Protein AF-A0A4Q8KC47-F1 (afdb_monomer)

pLDDT: mean 70.45, std 14.75, range [42.47, 87.06]

Sequence (67 aa):
MKIAIVMTLL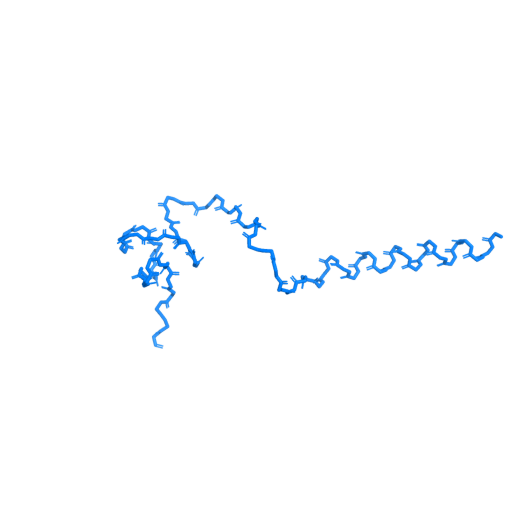LVAFSAVALAEKPIEGAALDFIVPRGD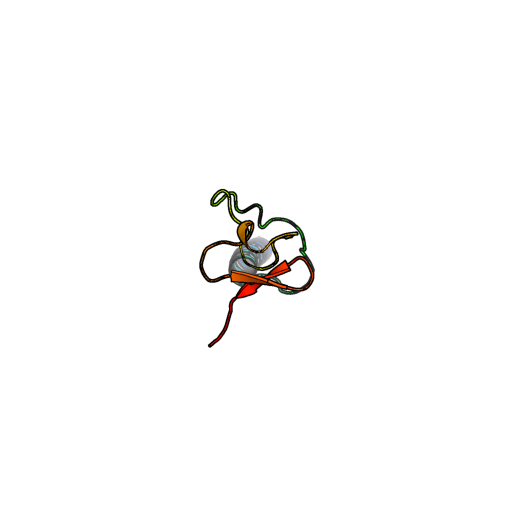CGWIFSGCTAHSQCCEGWFCVRSLCRYRLK

Mean predicted aligned error: 15.94 Å

Radius of gyration: 20.6 Å; Cα contacts (8 Å, |Δi|>4): 61; chains: 1; bounding box: 39×30×55 Å

Organism: NCBI:txid1358901

Nearest PDB structures (foldseek):
  2a2v-assembly1_A  TM=7.879E-01  e=1.781E-01  Chilobrachys guangxiensis
  1h9h-assembly1_I  TM=7.581E-01  e=1.339E+00  Ecballium elaterium
  1w7z-assembly3_H  TM=7.272E-01  e=9.456E-01  Ecballium elaterium
  5o57-assembly1_A  TM=4.694E-01  e=7.159E-01  Homo sapiens

Secondary structure (DSSP, 8-state):
-HHHHHHHHHHHHHHHHHHHS---S---S------SSSB-TT-B-SSGGGBPTTEEEETTEEEE---

Solvent-accessible surface area (backbone atoms only — not comparable to full-atom values): 4226 Å² total; per-residue (Å²): 114,73,67,62,54,52,52,53,53,51,51,56,53,54,56,58,49,60,71,73,50,76,82,78,87,80,76,94,68,81,82,85,68,92,64,72,102,35,32,51,81,71,26,75,30,93,45,47,85,42,21,36,95,73,27,42,50,51,93,49,19,15,38,74,69,82,127

Foldseek 3Di:
DVVVVVVVVVVVVVVVVCVVDDDPDDPPDDPPDPDDQADDFQPFAPAQVNHPPQWGQDPRGTHGDDD

Structure (mmCIF, N/CA/C/O backbone):
data_AF-A0A4Q8KC47-F1
#
_entry.id   AF-A0A4Q8KC47-F1
#
loop_
_atom_site.group_PDB
_atom_site.id
_atom_site.type_symbol
_atom_site.label_atom_id
_atom_site.label_alt_id
_atom_site.label_comp_id
_atom_site.label_asym_id
_atom_site.label_entity_id
_atom_site.label_seq_id
_atom_site.pdbx_PDB_ins_code
_atom_site.Cartn_x
_atom_site.Cartn_y
_atom_site.Cartn_z
_atom_site.occupancy
_atom_site.B_iso_or_equiv
_atom_site.auth_seq_id
_atom_site.auth_comp_id
_atom_site.auth_asym_id
_atom_site.auth_atom_id
_atom_site.pdbx_PDB_model_num
ATOM 1 N N . MET A 1 1 ? -25.141 12.111 38.914 1.00 59.94 1 MET A N 1
ATOM 2 C CA . MET A 1 1 ? -23.923 11.263 38.956 1.00 59.94 1 MET A CA 1
ATOM 3 C C . MET A 1 1 ? -24.077 9.959 38.171 1.00 59.94 1 MET A C 1
ATOM 5 O O . MET A 1 1 ? -23.215 9.667 37.359 1.00 59.94 1 MET A O 1
ATOM 9 N N . LYS A 1 2 ? -25.178 9.207 38.329 1.00 68.94 2 LYS A N 1
ATOM 10 C CA . LYS A 1 2 ? -25.367 7.904 37.658 1.00 68.94 2 LYS A CA 1
ATOM 11 C C . LYS A 1 2 ? -25.386 7.961 36.118 1.00 68.94 2 LYS A C 1
ATOM 13 O O . LYS A 1 2 ? -24.806 7.095 35.484 1.00 68.94 2 LYS A O 1
ATOM 18 N N . ILE A 1 3 ? -25.969 9.009 35.526 1.00 79.00 3 ILE A N 1
ATOM 19 C CA . ILE A 1 3 ? -26.062 9.164 34.059 1.00 79.00 3 ILE A CA 1
ATOM 20 C C . ILE A 1 3 ? -24.696 9.440 33.411 1.00 79.00 3 ILE A C 1
ATOM 22 O O . ILE A 1 3 ? -24.409 8.912 32.345 1.00 79.00 3 ILE A O 1
ATOM 26 N N . ALA A 1 4 ? -23.824 10.205 34.077 1.00 80.69 4 ALA A N 1
ATOM 27 C CA . ALA A 1 4 ? -22.489 10.514 33.561 1.00 80.69 4 ALA A CA 1
ATOM 28 C C . ALA A 1 4 ? -21.624 9.251 33.416 1.00 80.69 4 ALA A C 1
ATOM 30 O O . ALA A 1 4 ? -20.929 9.098 32.421 1.00 80.69 4 ALA A O 1
ATOM 31 N N . ILE A 1 5 ? -21.739 8.322 34.371 1.00 83.44 5 ILE A N 1
ATOM 32 C CA . ILE A 1 5 ? -21.029 7.035 34.352 1.00 83.44 5 ILE A CA 1
ATOM 33 C C . ILE A 1 5 ? -21.534 6.146 33.206 1.00 83.44 5 ILE A C 1
ATOM 35 O O . ILE A 1 5 ? -20.752 5.467 32.551 1.00 83.44 5 ILE A O 1
ATOM 39 N N . VAL A 1 6 ? -22.842 6.159 32.931 1.00 86.00 6 VAL A N 1
ATOM 40 C CA . VAL A 1 6 ? -23.418 5.395 31.813 1.00 86.00 6 VAL A CA 1
ATOM 41 C C . VAL A 1 6 ? -22.916 5.936 30.472 1.00 86.00 6 VAL A C 1
ATOM 43 O O . VAL A 1 6 ? -22.527 5.153 29.611 1.00 86.00 6 VAL A O 1
ATOM 46 N N . MET A 1 7 ? -22.852 7.261 30.310 1.00 82.75 7 MET A N 1
ATOM 47 C CA . MET A 1 7 ? -22.365 7.884 29.073 1.00 82.75 7 MET A CA 1
ATOM 48 C C . MET A 1 7 ? -20.877 7.617 28.825 1.00 82.75 7 MET A C 1
ATOM 50 O O . MET A 1 7 ? -20.493 7.329 27.693 1.00 82.75 7 MET A O 1
ATOM 54 N N . THR A 1 8 ? -20.035 7.654 29.863 1.00 84.69 8 THR A N 1
ATOM 55 C CA . THR A 1 8 ? -18.609 7.327 29.714 1.00 84.69 8 THR A CA 1
ATOM 56 C C . THR A 1 8 ? -18.388 5.852 29.388 1.00 84.69 8 THR A C 1
ATOM 58 O O . THR A 1 8 ? -17.570 5.548 28.524 1.00 84.69 8 THR A O 1
ATOM 61 N N . LEU A 1 9 ? -19.143 4.936 30.005 1.00 82.56 9 LEU A N 1
ATOM 62 C CA . LEU A 1 9 ? -19.079 3.503 29.688 1.00 82.56 9 LEU A CA 1
ATOM 63 C C . LEU A 1 9 ? -19.513 3.206 28.248 1.00 82.56 9 LEU A C 1
ATOM 65 O O . LEU A 1 9 ? -18.863 2.412 27.570 1.00 82.56 9 LEU A O 1
ATOM 69 N N . LEU A 1 10 ? -20.570 3.868 27.767 1.00 82.12 10 LEU A N 1
ATOM 70 C CA . LEU A 1 10 ? -21.007 3.754 26.376 1.00 82.12 10 LEU A CA 1
ATOM 71 C C . LEU A 1 10 ? -19.904 4.231 25.420 1.00 82.12 10 LEU A C 1
ATOM 73 O O . LEU A 1 10 ? -19.529 3.488 24.519 1.00 82.12 10 LEU A O 1
ATOM 77 N N . LEU A 1 11 ? -19.324 5.415 25.644 1.00 77.62 11 LEU A N 1
ATOM 78 C CA . LEU A 1 11 ? -18.249 5.956 24.799 1.00 77.62 11 LEU A CA 1
ATOM 79 C C . LEU A 1 11 ? -17.005 5.054 24.751 1.00 77.62 11 LEU A C 1
ATOM 81 O O . LEU A 1 11 ? -16.442 4.852 23.674 1.00 77.62 11 LEU A O 1
ATOM 85 N N . VAL A 1 12 ? -16.590 4.480 25.887 1.00 79.44 12 VAL A N 1
ATOM 86 C CA . VAL A 1 12 ? -15.468 3.524 25.944 1.00 79.44 12 VAL A CA 1
ATOM 87 C C . VAL A 1 12 ? -15.775 2.264 25.131 1.00 79.44 12 VAL A C 1
ATOM 89 O O . VAL A 1 12 ? -14.915 1.801 24.382 1.00 79.44 12 VAL A O 1
ATOM 92 N N . ALA A 1 13 ? -17.001 1.740 25.218 1.00 75.00 13 ALA A N 1
ATOM 93 C CA . ALA A 1 13 ? -17.414 0.580 24.436 1.00 75.00 13 ALA A CA 1
ATOM 94 C C . ALA A 1 13 ? -17.440 0.888 22.928 1.00 75.00 13 ALA A C 1
ATOM 96 O O . ALA A 1 13 ? -16.835 0.151 22.157 1.00 75.00 13 ALA A O 1
ATOM 97 N N . PHE A 1 14 ? -18.053 2.000 22.505 1.00 67.75 14 PHE A N 1
ATOM 98 C CA . PHE A 1 14 ? -18.118 2.396 21.089 1.00 67.75 14 PHE A CA 1
ATOM 99 C C . PHE A 1 14 ? -16.735 2.664 20.476 1.00 67.75 14 PHE A C 1
ATOM 101 O O . PHE A 1 14 ? -16.499 2.312 19.322 1.00 67.75 14 PHE A O 1
ATOM 108 N N . SER A 1 15 ? -15.797 3.219 21.251 1.00 62.56 15 SER A N 1
ATOM 109 C CA . SER A 1 15 ? -14.425 3.473 20.781 1.00 62.56 15 SER A CA 1
ATOM 110 C C . SER A 1 15 ? -13.655 2.179 20.494 1.00 62.56 15 SER A C 1
ATOM 112 O O . SER A 1 15 ? -12.828 2.145 19.587 1.00 62.56 15 SER A O 1
ATOM 114 N N . ALA A 1 16 ? -13.933 1.104 21.239 1.00 59.81 16 ALA A N 1
ATOM 115 C CA . ALA A 1 16 ? -13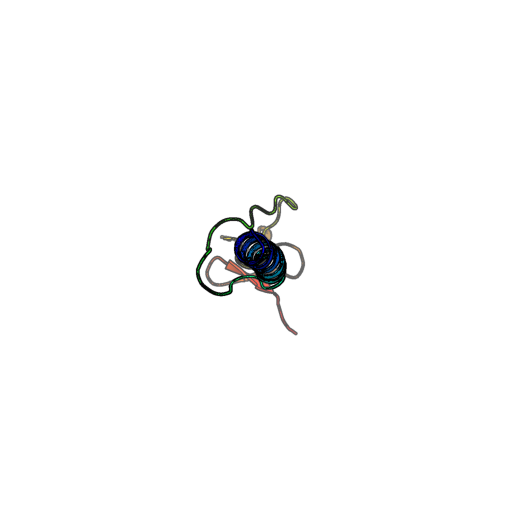.328 -0.203 20.994 1.00 59.81 16 ALA A CA 1
ATOM 116 C C . ALA A 1 16 ? -13.888 -0.880 19.732 1.00 59.81 16 ALA A C 1
ATOM 118 O O . ALA A 1 16 ? -13.143 -1.562 19.029 1.00 59.81 16 ALA A O 1
ATOM 119 N N . VAL A 1 17 ? -15.174 -0.672 19.421 1.00 58.88 17 VAL A N 1
ATOM 120 C CA . VAL A 1 17 ? -15.795 -1.215 18.202 1.00 58.88 17 VAL A CA 1
ATOM 121 C C . VAL A 1 17 ? -15.219 -0.510 16.965 1.00 58.88 17 VAL A C 1
ATOM 123 O O . VAL A 1 17 ? -14.713 -1.192 16.082 1.00 58.88 17 VAL A O 1
ATOM 126 N N . ALA A 1 18 ? -15.098 0.824 16.976 1.00 57.00 18 ALA A N 1
ATOM 127 C CA . ALA A 1 18 ? -14.552 1.604 15.854 1.00 57.00 18 ALA A CA 1
ATOM 128 C C . ALA A 1 18 ? -13.087 1.282 15.465 1.00 57.00 18 ALA A C 1
ATOM 130 O O . ALA A 1 18 ? -12.663 1.583 14.352 1.00 57.00 18 ALA A O 1
ATOM 131 N N . LEU A 1 19 ? -12.291 0.681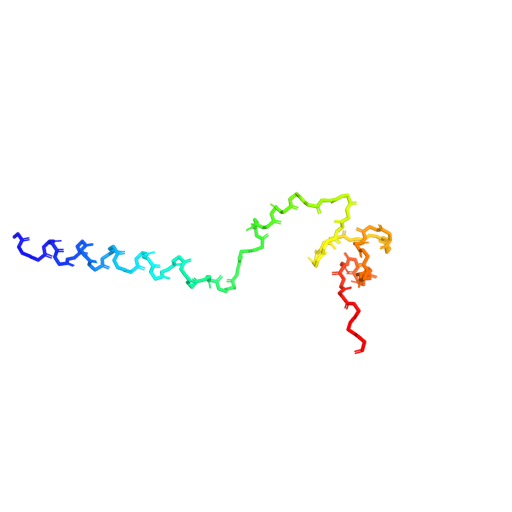 16.361 1.00 52.53 19 LEU A N 1
ATOM 132 C CA . LEU A 1 19 ? -10.916 0.242 16.066 1.00 52.53 19 LEU A CA 1
ATOM 133 C C . LEU A 1 19 ? -10.846 -1.160 15.434 1.00 52.53 19 LEU A C 1
ATOM 135 O O . LEU A 1 19 ? -9.842 -1.492 14.798 1.00 52.53 19 LEU A O 1
ATOM 139 N N . ALA A 1 20 ? -11.882 -1.986 15.602 1.00 53.22 20 ALA A N 1
ATOM 140 C CA . ALA A 1 20 ? -11.942 -3.339 15.045 1.00 53.22 20 ALA A CA 1
ATOM 141 C C . ALA A 1 20 ? -12.579 -3.370 13.644 1.00 53.22 20 ALA A C 1
ATOM 143 O O . ALA A 1 20 ? -12.195 -4.180 12.797 1.00 53.22 20 ALA A O 1
ATOM 144 N N . GLU A 1 21 ? -13.503 -2.455 13.373 1.00 48.72 21 GLU A N 1
ATOM 145 C CA . GLU A 1 21 ? -14.086 -2.213 12.054 1.00 48.72 21 GLU A CA 1
ATOM 146 C C . GLU A 1 21 ? -13.293 -1.105 11.359 1.00 48.72 21 GLU A C 1
ATOM 148 O O . GLU A 1 21 ? -13.547 0.083 11.515 1.00 48.72 21 GLU A O 1
ATOM 153 N N . LYS A 1 22 ? -12.290 -1.514 10.576 1.00 50.31 22 LYS A N 1
ATOM 154 C CA . LYS A 1 22 ? -11.675 -0.663 9.551 1.00 50.31 22 LYS A CA 1
ATOM 155 C C . LYS A 1 22 ? -12.779 0.113 8.806 1.00 50.31 22 LYS A C 1
ATOM 157 O O . LYS A 1 22 ? -13.606 -0.547 8.171 1.00 50.31 22 LYS A O 1
ATOM 162 N N . PRO A 1 23 ? -12.784 1.458 8.799 1.00 45.56 23 PRO A N 1
ATOM 163 C CA . PRO A 1 23 ? -13.648 2.194 7.897 1.00 45.56 23 PRO A CA 1
ATOM 164 C C . PRO A 1 23 ? -13.146 1.952 6.474 1.00 45.56 23 PRO A C 1
ATOM 166 O O . PRO A 1 23 ? -12.025 2.307 6.100 1.00 45.56 23 PRO A O 1
ATOM 169 N N . ILE A 1 24 ? -13.977 1.267 5.700 1.00 57.81 24 ILE A N 1
ATOM 170 C CA . ILE A 1 24 ? -13.867 1.200 4.253 1.00 57.81 24 ILE A CA 1
ATOM 171 C C . ILE A 1 24 ? -14.185 2.613 3.729 1.00 57.81 24 ILE A C 1
ATOM 173 O O . ILE A 1 24 ? -15.033 3.310 4.278 1.00 57.81 24 ILE A O 1
ATOM 177 N N . GLU A 1 25 ? -13.512 2.974 2.635 1.00 45.91 25 GLU A N 1
ATOM 178 C CA . GLU A 1 25 ? -13.874 4.056 1.705 1.00 45.91 25 GLU A CA 1
ATOM 179 C C . GLU A 1 25 ? -13.382 5.464 2.090 1.00 45.91 25 GLU A C 1
ATOM 181 O O . GLU A 1 25 ? -14.140 6.331 2.505 1.00 45.91 25 GLU A O 1
ATOM 186 N N . GLY A 1 26 ? -12.086 5.733 1.864 1.00 48.00 26 GLY A N 1
ATOM 187 C CA . GLY A 1 26 ? -11.638 7.116 1.629 1.00 48.00 26 GLY A CA 1
ATOM 188 C C . GLY A 1 26 ? -10.203 7.480 2.003 1.00 48.00 26 GLY A C 1
ATOM 189 O O . GLY A 1 26 ? -9.717 8.512 1.552 1.00 48.00 26 GLY A O 1
ATOM 190 N N . ALA A 1 27 ? -9.488 6.665 2.779 1.00 42.47 27 ALA A N 1
ATOM 191 C CA . ALA A 1 27 ? -8.105 6.969 3.146 1.00 42.47 27 ALA A CA 1
ATOM 192 C C . ALA A 1 27 ? -7.118 6.334 2.154 1.00 42.47 27 ALA A C 1
ATOM 194 O O . A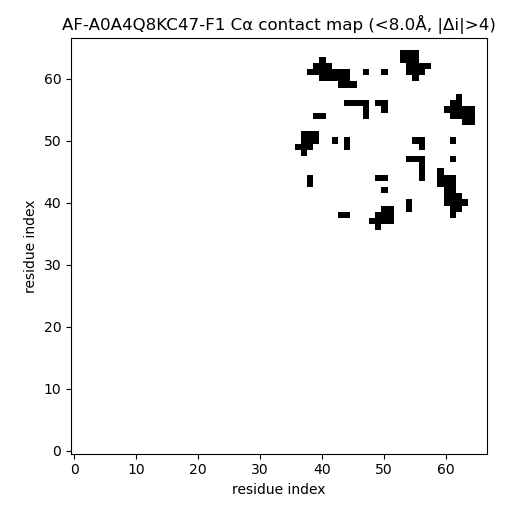LA A 1 27 ? -6.563 5.264 2.384 1.00 42.47 27 ALA A O 1
ATOM 195 N N . ALA A 1 28 ? -6.859 7.040 1.055 1.00 50.75 28 ALA A N 1
ATOM 196 C CA . ALA A 1 28 ? -5.679 6.855 0.207 1.00 50.75 28 ALA A CA 1
ATOM 197 C C . ALA A 1 28 ? -4.368 7.304 0.902 1.00 50.75 28 ALA A C 1
ATOM 199 O O . ALA A 1 28 ? -3.425 7.732 0.241 1.00 50.75 28 ALA A O 1
ATOM 200 N N . LEU A 1 29 ? -4.300 7.260 2.232 1.00 48.50 29 LEU A N 1
ATOM 201 C CA . LEU A 1 29 ? -3.196 7.784 3.023 1.00 48.50 29 LEU A CA 1
ATOM 202 C C . LEU A 1 29 ? -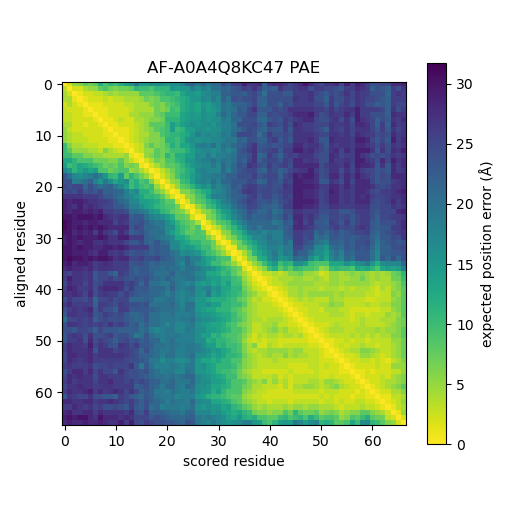2.886 6.775 4.129 1.00 48.50 29 LEU A C 1
ATOM 204 O O . LEU A 1 29 ? -3.747 6.460 4.941 1.00 48.50 29 LEU A O 1
ATOM 208 N N . ASP A 1 30 ? -1.642 6.307 4.146 1.00 45.03 30 ASP A N 1
ATOM 209 C CA . ASP A 1 30 ? -1.014 5.563 5.242 1.00 45.03 30 ASP A CA 1
ATOM 210 C C . ASP A 1 30 ? -1.110 4.026 5.272 1.00 45.03 30 ASP A C 1
ATOM 212 O O . ASP A 1 30 ? -1.255 3.391 6.312 1.00 45.03 30 ASP A O 1
ATOM 216 N N . PHE A 1 31 ? -0.844 3.384 4.132 1.00 43.84 31 PHE A N 1
ATOM 217 C CA . PHE A 1 31 ? 0.028 2.204 4.189 1.00 43.84 31 PHE A CA 1
ATOM 218 C C . PHE A 1 31 ? 1.389 2.584 3.616 1.00 43.84 31 PHE A C 1
ATOM 220 O O . PHE A 1 31 ? 1.819 2.083 2.577 1.00 43.84 31 PHE A O 1
ATOM 227 N N . ILE A 1 32 ? 2.079 3.495 4.313 1.00 52.03 32 ILE A N 1
ATOM 228 C CA . ILE A 1 32 ? 3.540 3.506 4.299 1.00 52.03 32 ILE A CA 1
ATOM 229 C C . ILE A 1 32 ? 3.941 2.170 4.921 1.00 52.03 32 ILE A C 1
ATOM 231 O O . ILE A 1 32 ? 4.125 2.038 6.128 1.00 52.03 32 ILE A O 1
ATOM 235 N N . VAL A 1 33 ? 3.998 1.137 4.088 1.00 47.75 33 VAL A N 1
ATOM 236 C CA . VAL A 1 33 ? 4.717 -0.077 4.416 1.00 47.75 33 VAL A CA 1
ATOM 237 C C . VAL A 1 33 ? 6.113 0.049 3.839 1.00 47.75 33 VAL A C 1
ATOM 239 O O . VAL A 1 33 ? 6.284 -0.024 2.625 1.00 47.75 33 VAL A O 1
ATOM 242 N N . PRO A 1 34 ? 7.130 0.232 4.695 1.00 55.41 34 PRO A N 1
ATOM 243 C CA . PRO A 1 34 ? 8.508 0.112 4.278 1.00 55.41 34 PRO A CA 1
ATOM 244 C C . PRO A 1 34 ? 8.831 -1.380 4.314 1.00 55.41 34 PRO A C 1
ATOM 246 O O . PRO A 1 34 ? 9.244 -1.900 5.348 1.00 55.41 34 PRO A O 1
ATOM 249 N N . ARG A 1 35 ? 8.555 -2.128 3.243 1.00 51.50 35 ARG A N 1
ATOM 250 C CA . ARG A 1 35 ? 8.928 -3.551 3.199 1.00 51.50 35 ARG A CA 1
ATOM 251 C C . ARG A 1 35 ? 9.499 -3.925 1.837 1.00 51.50 35 ARG A C 1
ATOM 253 O O . ARG A 1 35 ? 8.756 -4.311 0.948 1.00 51.50 35 ARG A O 1
ATOM 260 N N . GLY A 1 36 ? 10.828 -3.862 1.746 1.00 54.19 36 GLY A N 1
ATOM 261 C CA . GLY A 1 36 ? 11.636 -4.387 0.643 1.00 54.19 36 GLY A CA 1
ATOM 262 C C . GLY A 1 36 ? 11.762 -3.424 -0.534 1.00 54.19 36 GLY A C 1
ATOM 263 O O . GLY A 1 36 ? 10.839 -2.673 -0.821 1.00 54.19 36 GLY A O 1
ATOM 264 N N . ASP A 1 37 ? 12.893 -3.466 -1.234 1.00 69.56 37 ASP A N 1
ATOM 265 C CA . ASP A 1 37 ? 13.205 -2.675 -2.438 1.00 69.56 37 ASP A CA 1
ATOM 266 C C . ASP A 1 37 ? 12.259 -2.926 -3.642 1.00 69.56 37 ASP A C 1
ATOM 268 O O . ASP A 1 37 ? 12.558 -2.535 -4.770 1.00 69.56 37 ASP A O 1
ATOM 272 N N . CYS A 1 38 ? 11.116 -3.587 -3.428 1.00 76.00 38 CYS A N 1
ATOM 273 C CA . CYS A 1 38 ? 10.124 -3.933 -4.435 1.00 76.00 38 CYS A CA 1
ATOM 274 C C . CYS A 1 38 ? 8.701 -3.532 -4.000 1.00 76.00 38 CYS A C 1
ATOM 276 O O . CYS A 1 38 ? 8.333 -3.561 -2.827 1.00 76.00 38 CYS A O 1
ATOM 278 N N . GLY A 1 39 ? 7.889 -3.137 -4.977 1.00 78.94 39 GLY A N 1
ATOM 279 C CA . GLY A 1 39 ? 6.507 -2.706 -4.828 1.00 78.94 39 GLY A CA 1
ATOM 280 C C . GLY A 1 39 ? 5.527 -3.868 -4.664 1.00 78.94 39 GLY A C 1
ATOM 281 O O . GLY A 1 39 ? 5.639 -4.912 -5.314 1.00 78.94 39 GLY A O 1
ATOM 282 N N . TRP A 1 40 ? 4.528 -3.642 -3.816 1.00 76.69 40 TRP A N 1
ATOM 283 C CA . TRP A 1 40 ? 3.421 -4.550 -3.517 1.00 76.69 40 TRP A CA 1
ATOM 284 C C . TRP A 1 40 ? 2.157 -4.112 -4.269 1.00 76.69 40 TRP A C 1
ATOM 286 O O . TRP A 1 40 ? 2.218 -3.333 -5.215 1.00 76.69 40 TRP A O 1
ATOM 296 N N . ILE A 1 41 ? 0.983 -4.608 -3.875 1.00 79.25 41 ILE A N 1
ATOM 297 C CA . ILE A 1 41 ? -0.286 -4.254 -4.519 1.00 79.25 41 ILE A CA 1
ATOM 298 C C . ILE A 1 41 ? -0.503 -2.734 -4.568 1.00 79.25 41 ILE A C 1
ATOM 300 O O . ILE A 1 41 ? -0.310 -2.037 -3.576 1.00 79.25 41 ILE A O 1
ATOM 304 N N . PHE A 1 42 ? -0.904 -2.226 -5.735 1.00 76.25 42 PHE A N 1
ATOM 305 C CA . PHE A 1 42 ? -1.095 -0.792 -5.999 1.00 76.25 42 PHE A CA 1
ATOM 306 C C . PHE A 1 42 ? 0.155 0.088 -5.843 1.00 76.25 42 PHE A C 1
ATOM 308 O O . PHE A 1 42 ? 0.047 1.309 -5.952 1.00 76.25 42 PHE A O 1
ATOM 315 N N . SER A 1 43 ? 1.346 -0.487 -5.660 1.00 80.88 43 SER A N 1
ATOM 316 C CA . SER A 1 43 ? 2.578 0.284 -5.800 1.00 80.88 43 SER A CA 1
ATOM 317 C C . SER A 1 43 ? 2.726 0.760 -7.243 1.00 80.88 43 SER A C 1
ATOM 319 O O . SER A 1 43 ? 2.501 -0.004 -8.188 1.00 80.88 43 SER A O 1
ATOM 321 N N . GLY A 1 44 ? 3.090 2.033 -7.398 1.00 81.56 44 GLY A N 1
ATOM 322 C CA . GLY A 1 44 ? 3.405 2.616 -8.695 1.00 81.56 44 GLY A CA 1
ATOM 323 C C . GLY A 1 44 ? 4.610 1.914 -9.310 1.00 81.56 44 GLY A C 1
ATOM 324 O O . GLY A 1 44 ? 5.612 1.696 -8.634 1.00 81.56 44 GLY A O 1
ATOM 325 N N . CYS A 1 45 ? 4.511 1.550 -10.582 1.00 83.56 45 CYS A N 1
ATOM 326 C CA . CYS A 1 45 ? 5.587 0.879 -11.300 1.00 83.56 45 CYS A CA 1
ATOM 327 C C . CYS A 1 45 ? 5.698 1.409 -12.729 1.00 83.56 45 CYS A C 1
ATOM 329 O O . CYS A 1 45 ? 4.701 1.727 -13.376 1.00 83.56 45 CYS A O 1
ATOM 331 N N . THR A 1 46 ? 6.920 1.488 -13.241 1.00 86.50 46 THR A N 1
ATOM 332 C CA . THR A 1 46 ? 7.209 1.730 -14.664 1.00 86.50 46 THR A CA 1
ATOM 333 C C . THR A 1 46 ? 7.650 0.449 -15.361 1.00 86.50 46 THR A C 1
ATOM 335 O O . THR A 1 46 ? 7.375 0.257 -16.544 1.00 86.50 46 THR A O 1
ATOM 338 N N . ALA A 1 47 ? 8.290 -0.45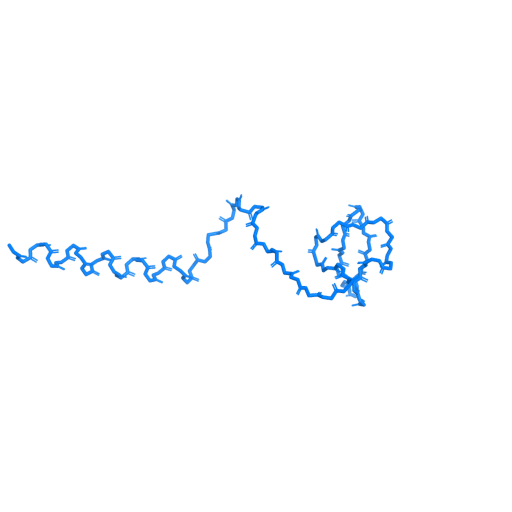1 -14.615 1.00 82.25 47 ALA A N 1
ATOM 339 C CA . ALA A 1 47 ? 8.787 -1.730 -15.092 1.00 82.25 47 ALA A CA 1
ATOM 340 C C . ALA A 1 47 ? 8.396 -2.859 -14.137 1.00 82.25 47 ALA A C 1
ATOM 342 O O . ALA A 1 47 ? 8.224 -2.666 -12.936 1.00 82.25 47 ALA A O 1
ATOM 343 N N . HIS A 1 48 ? 8.288 -4.071 -14.677 1.00 81.00 48 HIS A N 1
ATOM 344 C CA . HIS A 1 48 ? 7.887 -5.251 -13.915 1.00 81.00 48 HIS A CA 1
ATOM 345 C C . HIS A 1 48 ? 8.884 -5.636 -12.808 1.00 81.00 48 HIS A C 1
ATOM 347 O O . HIS A 1 48 ? 8.460 -6.155 -11.783 1.00 81.00 48 HIS A O 1
ATOM 353 N N . SER A 1 49 ? 10.172 -5.314 -12.975 1.00 80.81 49 SER A N 1
ATOM 354 C CA . SER A 1 49 ? 11.225 -5.523 -11.969 1.00 80.81 49 SER A CA 1
ATOM 355 C C . SER A 1 49 ? 11.048 -4.688 -10.701 1.00 80.81 49 SER A C 1
ATOM 357 O O . SER A 1 49 ? 11.674 -4.981 -9.690 1.00 80.81 49 SER A O 1
ATOM 359 N N . GLN A 1 50 ? 10.210 -3.650 -10.750 1.00 80.94 50 GLN A N 1
ATOM 360 C CA . GLN A 1 50 ? 9.880 -2.842 -9.580 1.00 80.94 50 GLN A CA 1
ATOM 361 C C . GLN A 1 50 ? 8.814 -3.497 -8.707 1.00 80.94 50 GLN A C 1
ATOM 363 O O . GLN A 1 50 ? 8.582 -3.022 -7.606 1.00 80.94 50 GLN A O 1
ATOM 368 N N . CYS A 1 51 ? 8.153 -4.554 -9.179 1.00 85.00 51 CYS A N 1
ATOM 369 C CA . CYS A 1 51 ? 7.175 -5.303 -8.405 1.00 85.00 51 CYS A CA 1
ATOM 370 C C . CYS A 1 51 ? 7.837 -6.542 -7.791 1.00 85.00 51 CYS A 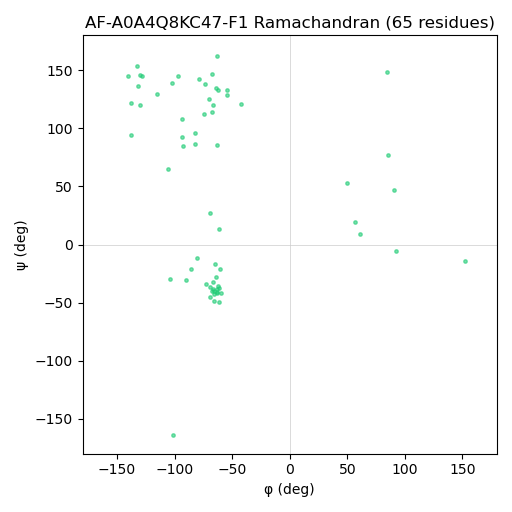C 1
ATOM 372 O O . CYS A 1 51 ? 8.700 -7.161 -8.415 1.00 85.00 51 CYS A O 1
ATOM 374 N N . CYS A 1 52 ? 7.425 -6.920 -6.581 1.00 83.62 52 CYS A N 1
ATOM 375 C CA . CYS A 1 52 ? 7.943 -8.122 -5.931 1.00 83.62 52 CYS A CA 1
ATOM 376 C C . CYS A 1 52 ? 7.586 -9.402 -6.712 1.00 83.62 52 CYS A C 1
ATOM 378 O O . CYS A 1 52 ? 6.676 -9.426 -7.545 1.00 83.62 52 CYS A O 1
ATOM 380 N N . GLU A 1 53 ? 8.293 -10.494 -6.423 1.00 81.38 53 GLU A N 1
ATOM 381 C CA . GLU A 1 53 ? 8.114 -11.773 -7.109 1.00 81.38 53 GLU A CA 1
ATOM 382 C C . GLU A 1 53 ? 6.642 -12.242 -7.065 1.00 81.38 53 GLU A C 1
ATOM 384 O O . GLU A 1 53 ? 5.993 -12.237 -6.018 1.00 81.38 53 GLU A O 1
ATOM 389 N N . GLY A 1 54 ? 6.079 -12.582 -8.232 1.00 82.69 54 GLY A N 1
ATOM 390 C CA . GLY A 1 54 ? 4.658 -12.930 -8.393 1.00 82.69 54 GLY A CA 1
ATOM 391 C C . GLY A 1 54 ? 3.716 -11.769 -8.761 1.00 82.69 54 GLY A C 1
ATOM 392 O O . GLY A 1 54 ? 2.545 -12.016 -9.069 1.00 82.69 54 GLY A O 1
ATOM 393 N N . TRP A 1 55 ? 4.207 -10.525 -8.805 1.00 84.62 55 TRP A N 1
ATOM 394 C CA . TRP A 1 55 ? 3.413 -9.326 -9.109 1.00 84.62 55 TRP A CA 1
ATOM 395 C C . TRP A 1 55 ? 3.841 -8.661 -10.412 1.00 84.62 55 TRP A C 1
ATOM 397 O O . TRP A 1 55 ? 5.009 -8.347 -10.587 1.00 84.62 55 TRP A O 1
ATOM 407 N N . PHE A 1 56 ? 2.894 -8.373 -11.306 1.00 87.06 56 PHE A N 1
ATOM 408 C CA . PHE A 1 56 ? 3.124 -7.767 -12.616 1.00 87.06 56 PHE A CA 1
ATOM 409 C C . PHE A 1 56 ? 2.772 -6.287 -12.645 1.00 87.06 56 PHE A C 1
ATOM 411 O O . PHE A 1 56 ? 1.740 -5.885 -12.115 1.00 87.06 56 PHE A O 1
ATOM 418 N N . CYS A 1 57 ? 3.604 -5.480 -13.310 1.00 86.31 57 CYS A N 1
ATOM 419 C CA . CYS A 1 57 ? 3.284 -4.078 -13.543 1.00 86.31 57 CYS A CA 1
ATOM 420 C C . CYS A 1 57 ? 2.217 -3.958 -14.639 1.00 86.31 57 CYS A C 1
ATOM 422 O O . CYS A 1 57 ? 2.472 -4.265 -15.804 1.00 86.31 57 CYS A O 1
ATOM 424 N N . VAL A 1 58 ? 1.015 -3.521 -14.270 1.00 86.62 58 VAL A N 1
ATOM 425 C CA . VAL A 1 58 ? -0.140 -3.378 -15.162 1.00 86.62 58 VAL A CA 1
ATOM 426 C C . VAL A 1 58 ? -0.732 -1.990 -14.978 1.00 86.62 58 VAL A C 1
ATOM 428 O O . VAL A 1 58 ? -1.183 -1.652 -13.888 1.00 86.62 58 VAL A O 1
ATOM 431 N N . ARG A 1 59 ? -0.779 -1.193 -16.055 1.00 86.75 59 ARG A N 1
ATOM 432 C CA . ARG A 1 59 ? -1.268 0.202 -16.013 1.00 86.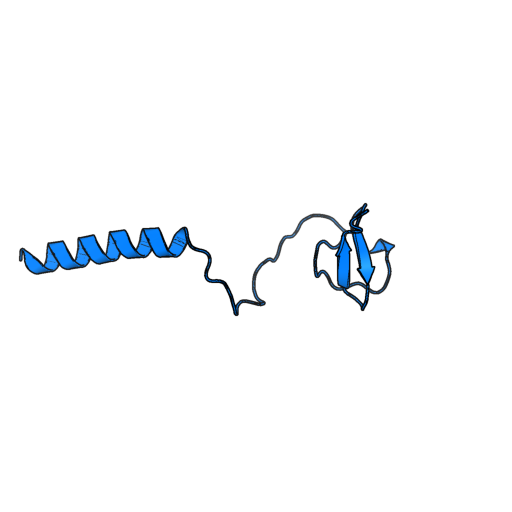75 59 ARG A CA 1
ATOM 433 C C . ARG A 1 59 ? -0.604 0.993 -14.878 1.00 86.75 59 ARG A C 1
ATOM 435 O O . ARG A 1 59 ? -1.284 1.525 -14.007 1.00 86.75 59 ARG A O 1
ATOM 442 N N . SER A 1 60 ? 0.729 0.966 -14.875 1.00 84.31 60 SER A N 1
ATOM 443 C CA . SER A 1 60 ? 1.596 1.601 -13.876 1.00 84.31 60 SER A CA 1
ATOM 444 C C . SER A 1 60 ? 1.362 1.190 -12.417 1.00 84.31 60 SER A C 1
ATOM 446 O O . SER A 1 60 ? 1.767 1.910 -11.511 1.00 84.31 60 SER A O 1
ATOM 448 N N . LEU A 1 61 ? 0.709 0.050 -12.174 1.00 86.12 61 LEU A N 1
ATOM 449 C CA . LEU A 1 61 ? 0.430 -0.473 -10.839 1.00 86.12 61 LEU A CA 1
ATOM 450 C C . LEU A 1 61 ? 0.804 -1.953 -10.749 1.00 86.12 61 LEU A C 1
ATOM 452 O O . LEU A 1 61 ? 0.464 -2.742 -11.632 1.00 86.12 61 LEU A O 1
ATOM 456 N N . CYS A 1 62 ? 1.452 -2.355 -9.664 1.00 86.75 62 CYS A N 1
ATOM 457 C CA . CYS A 1 62 ? 1.734 -3.763 -9.407 1.00 86.75 62 CYS A CA 1
ATOM 458 C C . CYS A 1 62 ? 0.437 -4.526 -9.063 1.00 86.75 62 CYS A C 1
ATOM 460 O O . CYS A 1 62 ? -0.309 -4.155 -8.149 1.00 86.75 62 CYS A O 1
ATOM 462 N N . ARG A 1 63 ? 0.160 -5.609 -9.801 1.00 84.69 63 ARG A N 1
ATOM 463 C CA . ARG A 1 63 ? -1.000 -6.504 -9.634 1.00 84.69 63 ARG A CA 1
ATOM 464 C C . ARG A 1 63 ? -0.569 -7.964 -9.540 1.00 84.69 63 ARG A C 1
ATOM 466 O O . ARG A 1 63 ? 0.364 -8.381 -10.216 1.00 84.69 63 ARG A O 1
ATOM 473 N N . TYR A 1 64 ? -1.276 -8.757 -8.742 1.00 81.81 64 TYR A N 1
ATOM 474 C CA . TYR A 1 64 ? -0.998 -10.187 -8.621 1.00 81.81 64 TYR A CA 1
ATOM 475 C C . TYR A 1 64 ? -1.466 -10.940 -9.871 1.00 81.81 64 TYR A C 1
ATOM 477 O O . TYR A 1 64 ? -2.559 -10.674 -10.382 1.00 81.81 64 TYR A O 1
ATOM 485 N N . ARG A 1 65 ? -0.669 -11.899 -10.355 1.00 71.69 65 ARG A N 1
ATOM 486 C CA . ARG A 1 65 ? -1.121 -12.823 -11.403 1.00 71.69 65 ARG A CA 1
ATOM 487 C C . ARG A 1 65 ? -1.929 -13.947 -10.752 1.00 71.69 65 ARG A C 1
ATOM 489 O O . ARG A 1 65 ? -1.359 -14.933 -10.297 1.00 71.69 65 ARG A O 1
ATOM 496 N N . LEU A 1 66 ? -3.252 -13.805 -10.733 1.00 66.62 66 LEU A N 1
ATOM 497 C CA . LEU A 1 66 ? -4.144 -14.937 -10.481 1.00 66.62 66 LEU A CA 1
ATOM 498 C C . LEU A 1 66 ? -4.016 -15.897 -11.675 1.00 66.62 66 LEU A C 1
ATOM 500 O O . LEU A 1 66 ? -4.173 -15.470 -12.819 1.00 66.62 66 LEU A O 1
ATOM 504 N N . LYS A 1 67 ? -3.604 -17.139 -11.406 1.00 58.22 67 LYS A N 1
ATOM 505 C CA . LYS A 1 67 ? -3.562 -18.225 -12.393 1.00 58.22 67 LYS A CA 1
ATOM 506 C C . LYS A 1 67 ? -4.969 -18.682 -12.744 1.00 58.22 67 LYS A C 1
ATOM 508 O O . LYS A 1 67 ? -5.808 -18.699 -11.817 1.00 58.22 67 LYS A O 1
#